Protein AF-A0A3B0PC06-F1 (afdb_monomer_lite)

Sequence (59 aa):
MPLNISKGQTLLDISKDINLSLENALAIGDQENDIEMLKNVAYPVAMLNAKKELKKIAW

Organism: Mycoplasmopsis synoviae (NCBI:txid2109)

pLDDT: mean 95.46, std 4.44, range [70.0, 98.38]

Foldseek 3Di:
DPPPDAPLSVVVVVCVVVVHDQAQDEDEDAEPSCQNVQQRHNAYAYDPNHDPVSVVSHD

Secondary structure (DSSP, 8-state):
--TT-SHHHHHHHHHHHTT--GGG-EEEE-SGGGHHHHHTSSEEEE-TT--TTGGGT--

Structure (mmCIF, N/CA/C/O backbone):
data_AF-A0A3B0PC06-F1
#
_entry.id   AF-A0A3B0PC06-F1
#
loop_
_atom_site.group_PDB
_atom_site.id
_atom_site.type_symbol
_atom_site.label_atom_id
_atom_site.label_alt_id
_atom_site.label_comp_id
_atom_site.label_asym_id
_atom_site.label_entity_id
_atom_site.label_seq_id
_atom_site.pdbx_PDB_ins_code
_atom_site.Cartn_x
_atom_site.Cartn_y
_atom_site.Cartn_z
_atom_site.occupancy
_atom_site.B_iso_or_equiv
_atom_site.auth_seq_id
_atom_site.auth_comp_id
_atom_site.auth_asym_id
_atom_site.auth_atom_id
_atom_site.pdbx_PDB_model_num
ATOM 1 N N . ME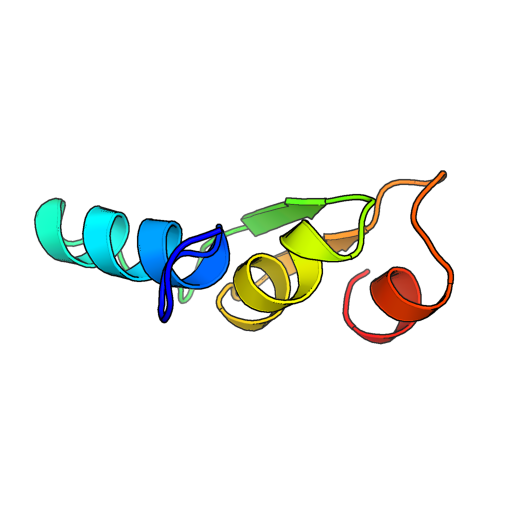T A 1 1 ? 11.171 12.702 3.933 1.00 70.00 1 MET A N 1
ATOM 2 C CA . MET A 1 1 ? 9.989 12.963 4.787 1.00 70.00 1 MET A CA 1
ATOM 3 C C . MET A 1 1 ? 10.425 12.830 6.241 1.00 70.00 1 MET A C 1
ATOM 5 O O . MET A 1 1 ? 11.443 12.175 6.460 1.00 70.00 1 MET A O 1
ATOM 9 N N . PRO A 1 2 ? 9.741 13.467 7.207 1.00 87.06 2 PRO A N 1
ATOM 10 C CA . PRO A 1 2 ? 9.986 13.232 8.629 1.00 87.06 2 PRO A CA 1
ATOM 11 C C . PRO A 1 2 ? 9.887 11.742 8.977 1.00 87.06 2 PRO A C 1
ATOM 13 O O . PRO A 1 2 ? 9.243 10.978 8.253 1.00 87.06 2 PRO A O 1
ATOM 16 N N . LEU A 1 3 ? 10.527 11.335 10.075 1.00 84.88 3 LEU A N 1
ATOM 17 C CA . LEU A 1 3 ? 10.439 9.959 10.560 1.00 84.88 3 LEU A CA 1
ATOM 18 C C . LEU A 1 3 ? 8.960 9.585 10.783 1.00 84.88 3 LEU A C 1
ATOM 20 O O . LEU A 1 3 ? 8.202 10.399 11.305 1.00 84.88 3 LEU A O 1
ATOM 24 N N . ASN A 1 4 ? 8.569 8.373 10.380 1.00 83.06 4 ASN A N 1
ATOM 25 C CA . ASN A 1 4 ? 7.202 7.835 10.481 1.00 83.06 4 ASN A CA 1
ATOM 26 C C . ASN A 1 4 ? 6.125 8.538 9.633 1.00 83.06 4 ASN A C 1
ATOM 28 O O . ASN A 1 4 ? 4.943 8.383 9.921 1.00 83.06 4 ASN A O 1
ATOM 32 N N . ILE A 1 5 ? 6.488 9.284 8.581 1.00 92.00 5 ILE A N 1
ATOM 33 C CA . ILE A 1 5 ? 5.498 9.796 7.619 1.00 92.00 5 ILE A CA 1
ATOM 34 C C . ILE A 1 5 ? 5.671 9.122 6.259 1.00 92.00 5 ILE A C 1
ATOM 36 O O . ILE A 1 5 ? 6.687 9.300 5.584 1.00 92.00 5 ILE A O 1
ATOM 40 N N . SER A 1 6 ? 4.633 8.397 5.843 1.00 96.06 6 SER A N 1
ATOM 41 C CA . SER A 1 6 ? 4.515 7.730 4.547 1.00 96.06 6 SER A CA 1
ATOM 42 C C . SER A 1 6 ? 3.051 7.674 4.099 1.00 96.06 6 SER A C 1
ATOM 44 O O . SER A 1 6 ? 2.141 7.877 4.903 1.00 96.06 6 SER A O 1
ATOM 46 N N . LYS A 1 7 ? 2.804 7.347 2.821 1.00 96.88 7 LYS A N 1
ATOM 47 C CA . LYS A 1 7 ? 1.438 7.079 2.332 1.00 96.88 7 LYS A CA 1
ATOM 48 C C . LYS A 1 7 ? 0.777 5.921 3.091 1.00 96.88 7 LYS A C 1
ATOM 50 O O . LYS A 1 7 ? -0.428 5.958 3.313 1.00 96.88 7 LYS A O 1
ATOM 55 N N . GLY A 1 8 ? 1.563 4.919 3.495 1.00 96.50 8 GLY A N 1
ATOM 56 C CA . GLY A 1 8 ? 1.086 3.777 4.272 1.00 96.50 8 GLY A CA 1
ATOM 57 C C . GLY A 1 8 ? 0.598 4.185 5.657 1.00 96.50 8 GLY A C 1
ATOM 58 O O . GLY A 1 8 ? -0.533 3.860 6.005 1.00 96.50 8 GLY A O 1
ATOM 59 N N . GLN A 1 9 ? 1.393 4.961 6.399 1.00 96.88 9 GLN A N 1
ATOM 60 C CA . GLN A 1 9 ? 0.990 5.459 7.715 1.00 96.88 9 GLN A CA 1
ATOM 61 C C . GLN A 1 9 ? -0.229 6.385 7.617 1.00 96.88 9 GLN A C 1
ATOM 63 O O . GLN A 1 9 ? -1.198 6.199 8.345 1.00 96.88 9 GLN A O 1
ATOM 68 N N . THR A 1 10 ? -0.239 7.318 6.657 1.00 96.44 10 THR A N 1
ATOM 69 C CA . THR A 1 10 ? -1.391 8.209 6.446 1.00 96.44 10 THR A CA 1
ATOM 70 C C . THR A 1 10 ? -2.668 7.437 6.106 1.00 96.44 10 THR A C 1
ATOM 72 O O . THR A 1 10 ? -3.736 7.797 6.593 1.00 96.44 10 THR A O 1
ATOM 75 N N . LEU A 1 11 ? -2.582 6.362 5.312 1.00 97.25 11 LEU A N 1
ATOM 76 C CA . LEU A 1 11 ? -3.730 5.495 5.041 1.00 97.25 11 LEU A CA 1
ATOM 77 C C . LEU A 1 11 ? -4.268 4.861 6.332 1.00 97.25 11 LEU A C 1
ATOM 79 O O . LEU A 1 11 ? -5.481 4.856 6.533 1.00 97.25 11 LEU A O 1
ATOM 83 N N . LEU A 1 12 ? -3.391 4.344 7.197 1.00 96.69 12 LEU A N 1
ATOM 84 C CA . LEU A 1 12 ? -3.787 3.730 8.469 1.00 96.69 12 LEU A CA 1
ATOM 85 C C . LEU A 1 12 ? -4.453 4.744 9.407 1.00 96.69 12 LEU A C 1
ATOM 87 O O . LEU A 1 12 ? -5.504 4.445 9.974 1.00 96.69 12 LEU A O 1
ATOM 91 N N . ASP A 1 13 ? -3.873 5.939 9.525 1.00 96.88 13 ASP A N 1
ATOM 92 C CA . ASP A 1 13 ? -4.388 7.006 10.387 1.00 96.88 13 ASP A CA 1
ATOM 93 C C . ASP A 1 13 ? -5.782 7.453 9.928 1.00 96.88 13 ASP A C 1
ATOM 95 O O . ASP A 1 13 ? -6.737 7.401 10.701 1.00 96.88 13 ASP A O 1
ATOM 99 N N . ILE A 1 14 ? -5.934 7.781 8.638 1.00 96.62 14 ILE A N 1
ATOM 100 C CA . ILE A 1 14 ? -7.221 8.223 8.080 1.00 96.62 14 ILE A CA 1
ATOM 101 C C . ILE A 1 14 ? -8.270 7.117 8.191 1.00 96.62 14 ILE A C 1
ATOM 103 O O . ILE A 1 14 ? -9.404 7.393 8.572 1.00 96.62 14 ILE A O 1
ATOM 107 N N . SER A 1 15 ? -7.908 5.866 7.887 1.00 96.56 15 SER A N 1
ATOM 108 C CA . SER A 1 15 ? -8.847 4.738 7.962 1.00 96.56 15 SER A CA 1
ATOM 109 C C . SER A 1 15 ? -9.358 4.530 9.384 1.00 96.56 15 SER A C 1
ATOM 111 O O . SER A 1 15 ? -10.544 4.274 9.581 1.00 96.56 15 SER A O 1
ATOM 113 N N . LYS A 1 16 ? -8.492 4.708 10.387 1.00 97.06 16 LYS A N 1
ATOM 114 C CA . LYS A 1 16 ? -8.880 4.660 11.797 1.00 97.06 16 LYS A CA 1
ATOM 115 C C . LYS A 1 16 ? -9.805 5.819 12.173 1.00 97.06 16 LYS A C 1
ATOM 117 O O . LYS A 1 16 ? -10.822 5.577 12.819 1.00 97.06 16 LYS A O 1
ATOM 122 N N . ASP A 1 17 ? -9.488 7.039 11.747 1.00 97.94 17 ASP A N 1
ATOM 123 C CA . ASP A 1 17 ? -10.265 8.241 12.076 1.00 97.94 17 ASP A CA 1
ATOM 124 C C . ASP A 1 17 ? -11.699 8.187 11.529 1.00 97.94 17 ASP A C 1
ATOM 126 O O . ASP A 1 17 ? -12.627 8.685 12.167 1.00 97.94 17 ASP A O 1
ATOM 130 N N . ILE A 1 18 ? -11.900 7.543 10.374 1.00 96.50 18 ILE A N 1
ATOM 131 C CA . ILE A 1 18 ? -13.221 7.397 9.739 1.00 96.50 18 ILE A CA 1
ATOM 132 C C . ILE A 1 18 ? -13.872 6.023 9.973 1.00 96.50 18 ILE A C 1
ATOM 134 O O . ILE A 1 18 ? -14.922 5.743 9.398 1.00 96.50 18 ILE A O 1
ATOM 138 N N . ASN A 1 19 ? -13.265 5.168 10.805 1.00 96.19 19 ASN A N 1
ATOM 139 C CA . ASN A 1 19 ? -13.715 3.800 11.084 1.00 96.19 19 ASN A CA 1
ATOM 140 C C . ASN A 1 19 ? -13.920 2.944 9.812 1.00 96.19 19 ASN A C 1
ATOM 142 O O . ASN A 1 19 ? -14.923 2.241 9.663 1.00 96.19 19 ASN A O 1
ATOM 146 N N . LEU A 1 20 ? -12.967 3.022 8.879 1.00 94.94 20 LEU A N 1
ATOM 147 C CA . LEU A 1 20 ? -12.932 2.246 7.642 1.00 94.94 20 LEU A CA 1
ATOM 148 C C . LEU A 1 20 ? -12.020 1.023 7.797 1.00 94.94 20 LEU A C 1
ATOM 150 O O . LEU A 1 20 ? -10.848 1.138 8.149 1.00 94.94 20 LEU A O 1
ATOM 154 N N . SER A 1 21 ? -12.553 -0.151 7.464 1.00 96.31 21 SER A N 1
ATOM 155 C CA . SER A 1 21 ? -11.775 -1.385 7.370 1.00 96.31 21 SER A CA 1
ATOM 156 C C . SER A 1 21 ? -11.020 -1.460 6.040 1.00 96.31 21 SER A C 1
ATOM 158 O O . SER A 1 21 ? -11.601 -1.251 4.974 1.00 96.31 21 SER A O 1
ATOM 160 N N . LEU A 1 22 ? -9.732 -1.809 6.091 1.00 97.06 22 LEU A N 1
ATOM 161 C CA . LEU A 1 22 ? -8.903 -2.020 4.897 1.00 97.06 22 LEU A CA 1
ATOM 162 C C . LEU A 1 22 ? -9.031 -3.434 4.304 1.00 97.06 22 LEU A C 1
ATOM 164 O O . LEU A 1 22 ? -8.474 -3.705 3.240 1.00 97.06 22 LEU A O 1
ATOM 168 N N . GLU A 1 23 ? -9.802 -4.323 4.942 1.00 96.38 23 GLU A N 1
ATOM 169 C CA . GLU A 1 23 ? -9.996 -5.717 4.504 1.00 96.38 23 GLU A CA 1
ATOM 170 C C . GLU A 1 23 ? -10.696 -5.843 3.141 1.00 96.38 23 GLU A C 1
ATOM 172 O O . GLU A 1 23 ? -10.591 -6.870 2.480 1.00 96.38 23 GLU A O 1
ATOM 177 N N . ASN A 1 24 ? -11.389 -4.786 2.712 1.00 93.06 24 ASN A N 1
ATOM 178 C CA . ASN A 1 24 ? -12.026 -4.680 1.401 1.00 93.06 24 ASN A CA 1
ATOM 179 C C . ASN A 1 24 ? -11.510 -3.468 0.607 1.00 93.06 24 ASN A C 1
ATOM 181 O O . ASN A 1 24 ? -12.149 -3.033 -0.351 1.00 93.06 24 ASN A O 1
ATOM 185 N N . ALA A 1 25 ? -10.373 -2.896 1.010 1.00 96.31 25 ALA A N 1
ATOM 186 C CA . ALA A 1 25 ? -9.798 -1.732 0.352 1.00 96.31 25 ALA A CA 1
ATOM 187 C C . ALA A 1 25 ? -8.936 -2.125 -0.852 1.00 96.31 25 ALA A C 1
ATOM 189 O O . ALA A 1 25 ? -8.224 -3.133 -0.839 1.00 96.31 25 ALA A O 1
ATOM 190 N N . LEU A 1 26 ? -8.975 -1.272 -1.874 1.00 97.62 26 LEU A N 1
ATOM 191 C CA . LEU A 1 26 ? -8.108 -1.318 -3.044 1.00 97.62 26 LEU A CA 1
ATOM 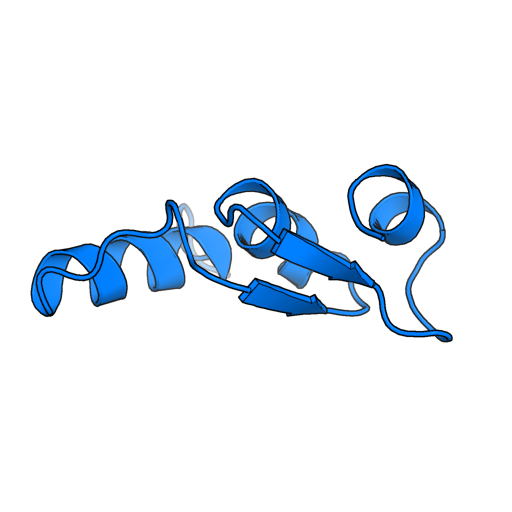192 C C . LEU A 1 26 ? -7.243 -0.060 -3.068 1.00 97.62 26 LEU A C 1
ATOM 194 O O . LEU A 1 26 ? -7.746 1.043 -2.851 1.00 97.62 26 LEU A O 1
ATOM 198 N N . ALA A 1 27 ? -5.956 -0.218 -3.365 1.00 97.88 27 ALA A N 1
ATOM 199 C CA . ALA A 1 27 ? -5.047 0.901 -3.588 1.00 97.88 27 ALA A CA 1
ATOM 200 C C . ALA A 1 27 ? -4.214 0.670 -4.848 1.00 97.88 27 ALA A C 1
ATOM 202 O O . ALA A 1 27 ? -3.883 -0.464 -5.193 1.00 97.88 27 ALA A O 1
ATOM 203 N N . ILE A 1 28 ? -3.885 1.764 -5.533 1.00 98.25 28 ILE A N 1
ATOM 204 C CA . ILE A 1 28 ? -3.176 1.762 -6.814 1.00 9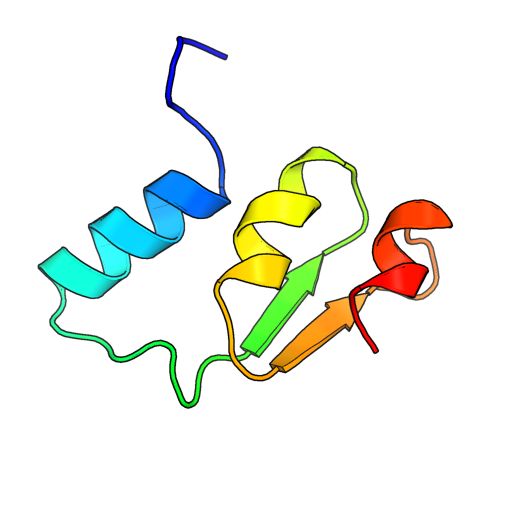8.25 28 ILE A CA 1
ATOM 205 C C . ILE A 1 28 ? -1.925 2.631 -6.677 1.00 98.25 28 ILE A C 1
ATOM 207 O O . ILE A 1 28 ? -2.010 3.734 -6.135 1.00 98.25 28 ILE A O 1
ATOM 211 N N . GLY A 1 29 ? -0.779 2.153 -7.164 1.00 97.69 29 GLY A N 1
ATOM 212 C CA . GLY A 1 29 ? 0.486 2.891 -7.102 1.00 97.69 29 GLY A CA 1
ATOM 213 C C . GLY A 1 29 ? 1.471 2.519 -8.207 1.00 97.69 29 GLY A C 1
ATOM 214 O O . GLY A 1 29 ? 1.270 1.553 -8.949 1.00 97.69 29 GLY A O 1
ATOM 215 N N . ASP A 1 30 ? 2.552 3.286 -8.319 1.00 98.25 30 ASP A N 1
ATOM 216 C CA . ASP A 1 30 ? 3.568 3.104 -9.362 1.00 98.25 30 ASP A CA 1
ATOM 217 C C . ASP A 1 30 ? 5.018 3.323 -8.886 1.00 98.25 30 ASP A C 1
ATOM 219 O O . ASP A 1 30 ? 5.957 2.782 -9.487 1.00 98.25 30 ASP A O 1
ATOM 223 N N . GLN A 1 31 ? 5.215 4.034 -7.772 1.00 97.12 31 GLN A N 1
ATOM 224 C CA . GLN A 1 31 ? 6.526 4.408 -7.244 1.00 97.12 31 GLN A CA 1
ATOM 225 C C . GLN A 1 31 ? 6.858 3.737 -5.900 1.00 97.12 31 GLN A C 1
ATOM 227 O O . GLN A 1 31 ? 6.047 3.082 -5.253 1.00 97.12 31 GLN A O 1
ATOM 232 N N . GLU A 1 32 ? 8.104 3.912 -5.453 1.00 95.25 32 GLU A N 1
ATOM 233 C CA . GLU A 1 32 ? 8.603 3.357 -4.184 1.00 95.25 32 GLU A CA 1
ATOM 234 C C . GLU A 1 32 ? 7.846 3.866 -2.950 1.00 95.25 32 GLU A C 1
ATOM 236 O O . GLU A 1 32 ? 7.671 3.124 -1.987 1.00 95.25 32 GLU A O 1
ATOM 241 N N . ASN A 1 33 ? 7.355 5.107 -2.972 1.00 95.25 33 ASN A N 1
ATOM 242 C CA . ASN A 1 33 ? 6.581 5.671 -1.865 1.00 95.25 33 ASN A CA 1
ATOM 243 C C . ASN A 1 33 ? 5.158 5.091 -1.746 1.00 95.25 33 ASN A C 1
ATOM 245 O O . ASN A 1 33 ? 4.479 5.395 -0.766 1.00 95.25 33 ASN A O 1
ATOM 249 N N . ASP A 1 34 ? 4.717 4.258 -2.695 1.00 97.44 34 ASP A N 1
ATOM 250 C CA . ASP A 1 34 ? 3.435 3.545 -2.641 1.00 97.44 34 ASP A CA 1
ATOM 251 C C . ASP A 1 34 ? 3.548 2.170 -1.973 1.00 97.44 34 ASP A C 1
ATOM 253 O O . ASP A 1 34 ? 2.538 1.619 -1.545 1.00 97.44 34 ASP A O 1
ATOM 257 N N . ILE A 1 35 ? 4.763 1.618 -1.842 1.00 95.75 35 ILE A N 1
ATOM 258 C CA . ILE A 1 35 ? 5.003 0.242 -1.369 1.00 95.75 35 ILE A CA 1
ATOM 259 C C . ILE A 1 35 ? 4.277 -0.042 -0.052 1.00 95.75 35 ILE A C 1
ATOM 261 O O . ILE A 1 35 ? 3.617 -1.068 0.086 1.00 95.75 35 ILE A O 1
ATOM 265 N N . GLU A 1 36 ? 4.417 0.848 0.927 1.00 96.19 36 GLU A N 1
ATOM 266 C CA . GLU A 1 36 ? 3.837 0.646 2.255 1.00 96.19 36 GLU A CA 1
ATOM 267 C C . GLU A 1 36 ? 2.306 0.731 2.234 1.00 96.19 36 GLU A C 1
ATOM 269 O O . GLU A 1 36 ? 1.638 -0.071 2.874 1.00 96.19 36 GLU A O 1
ATOM 274 N N . MET A 1 37 ? 1.747 1.646 1.438 1.00 97.50 37 MET A N 1
ATOM 275 C CA . MET A 1 37 ? 0.301 1.764 1.235 1.00 97.50 37 MET A CA 1
ATOM 276 C C . MET A 1 37 ? -0.271 0.495 0.597 1.00 97.50 37 MET A C 1
ATOM 278 O O . MET A 1 37 ? -1.269 -0.035 1.077 1.00 97.50 37 MET A O 1
ATOM 282 N N . LEU A 1 38 ? 0.383 -0.023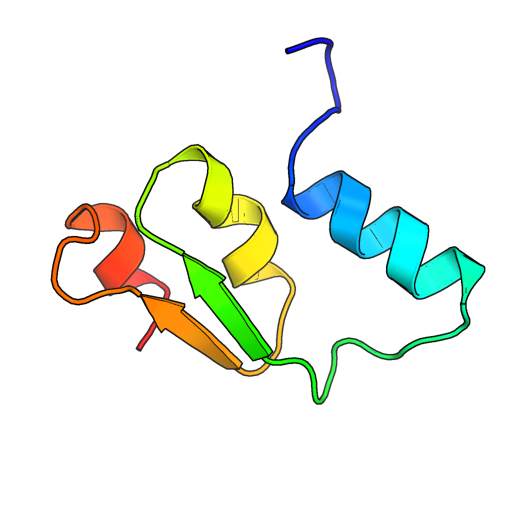 -0.448 1.00 97.88 38 LEU A N 1
ATOM 283 C CA . LEU A 1 38 ? -0.052 -1.236 -1.140 1.00 97.88 38 LEU A CA 1
ATOM 284 C C . LEU A 1 38 ? 0.009 -2.473 -0.230 1.00 97.88 38 LEU A C 1
ATOM 286 O O . LEU A 1 38 ? -0.861 -3.330 -0.307 1.00 97.88 38 LEU A O 1
ATOM 290 N N . LYS A 1 39 ? 0.975 -2.553 0.690 1.00 96.19 39 LYS A N 1
ATOM 291 C CA . LYS A 1 39 ? 1.048 -3.658 1.665 1.00 96.19 39 LYS A CA 1
ATOM 292 C C . LYS A 1 39 ? -0.084 -3.661 2.698 1.00 96.19 39 LYS A C 1
ATOM 294 O O . LYS A 1 39 ? -0.306 -4.695 3.319 1.00 96.19 39 LYS A O 1
ATOM 299 N N . ASN A 1 40 ? -0.767 -2.533 2.893 1.00 96.88 40 ASN A N 1
ATOM 300 C CA . ASN A 1 40 ? -1.779 -2.364 3.938 1.00 96.88 40 ASN A CA 1
ATOM 301 C C . ASN A 1 40 ? -3.222 -2.583 3.449 1.00 96.88 40 ASN A C 1
ATOM 303 O O . ASN A 1 40 ? -4.141 -2.526 4.263 1.00 96.88 40 ASN A O 1
ATOM 307 N N . VAL A 1 41 ? -3.443 -2.817 2.152 1.00 97.69 41 VAL A N 1
ATOM 308 C CA . VAL A 1 41 ? -4.782 -3.033 1.575 1.00 97.69 41 VAL A CA 1
ATOM 309 C C . VAL A 1 41 ? -4.977 -4.473 1.111 1.00 97.69 41 VAL A C 1
ATOM 311 O O . VAL A 1 41 ? -4.015 -5.161 0.775 1.00 97.69 41 VAL A O 1
ATOM 314 N N . ALA A 1 42 ? -6.231 -4.920 1.040 1.00 97.31 42 ALA A N 1
ATOM 315 C CA . ALA A 1 42 ? -6.560 -6.253 0.541 1.00 97.31 42 ALA A CA 1
ATOM 316 C C . ALA A 1 42 ? -6.274 -6.424 -0.958 1.00 97.31 42 ALA A C 1
ATOM 318 O O . ALA A 1 42 ? -5.849 -7.495 -1.389 1.00 97.31 42 ALA A O 1
ATOM 319 N N . TYR A 1 43 ? -6.478 -5.365 -1.747 1.00 98.00 43 TYR A N 1
ATOM 320 C CA . TYR A 1 43 ? -6.329 -5.404 -3.202 1.00 98.00 43 TYR A CA 1
ATOM 321 C C . TYR A 1 43 ? -5.303 -4.366 -3.687 1.00 98.00 43 TYR A C 1
ATOM 323 O O . TYR A 1 43 ? -5.678 -3.268 -4.105 1.00 98.00 43 TYR A O 1
ATOM 331 N N . PRO A 1 44 ? -3.996 -4.666 -3.626 1.00 98.12 44 PRO A N 1
ATOM 332 C CA . PRO A 1 44 ? -2.971 -3.789 -4.175 1.00 98.12 44 PRO A CA 1
ATOM 333 C C . PRO A 1 44 ? -2.832 -3.955 -5.691 1.00 98.12 44 PRO A C 1
ATOM 335 O O . PRO A 1 44 ? -2.692 -5.073 -6.189 1.00 98.12 44 PRO A O 1
ATOM 338 N N . VAL A 1 45 ? -2.798 -2.838 -6.420 1.00 98.38 45 VAL A N 1
ATOM 339 C CA . VAL A 1 45 ? -2.633 -2.808 -7.882 1.00 98.38 45 VAL A CA 1
ATOM 340 C C . VAL A 1 45 ? -1.436 -1.939 -8.264 1.00 98.38 45 VAL A C 1
ATOM 342 O O . VAL A 1 45 ? -1.333 -0.777 -7.861 1.00 98.38 45 VAL A O 1
ATOM 345 N N . ALA A 1 46 ? -0.531 -2.486 -9.071 1.00 98.31 46 ALA A N 1
ATOM 346 C CA . ALA A 1 46 ? 0.575 -1.744 -9.654 1.00 98.31 46 ALA A CA 1
ATOM 347 C C . ALA A 1 46 ? 0.190 -1.228 -11.047 1.00 98.31 46 ALA A C 1
ATOM 349 O O . ALA A 1 46 ? -0.290 -1.967 -11.905 1.00 98.31 46 ALA A O 1
ATOM 350 N N . MET A 1 47 ? 0.445 0.052 -11.319 1.00 97.88 47 MET A N 1
ATOM 351 C CA . MET A 1 47 ? 0.231 0.594 -12.663 1.00 97.88 47 MET A CA 1
ATOM 352 C C . MET A 1 47 ? 1.148 -0.077 -13.701 1.00 97.88 47 MET A C 1
ATOM 354 O O . MET A 1 47 ? 2.220 -0.606 -13.391 1.00 97.88 47 MET A O 1
ATOM 358 N N . LEU A 1 48 ? 0.780 0.006 -14.984 1.00 97.38 48 LEU A N 1
ATOM 359 C CA . LEU A 1 48 ? 1.578 -0.570 -16.074 1.00 97.38 48 LEU A CA 1
ATOM 360 C C . LEU A 1 48 ? 3.023 -0.035 -16.095 1.00 97.38 48 LEU A C 1
ATOM 362 O O . LEU A 1 48 ? 3.956 -0.791 -16.371 1.00 97.38 48 LEU A O 1
ATOM 366 N N . ASN A 1 49 ? 3.214 1.242 -15.766 1.00 97.44 49 ASN A N 1
ATOM 367 C CA . ASN A 1 49 ? 4.507 1.925 -15.691 1.00 97.44 49 ASN A CA 1
ATOM 368 C C . ASN A 1 49 ? 5.204 1.791 -14.324 1.00 97.44 49 ASN A C 1
ATOM 370 O O . ASN A 1 49 ? 6.246 2.412 -14.119 1.00 97.44 49 ASN A O 1
ATOM 374 N N . ALA A 1 50 ? 4.652 1.005 -13.397 1.00 97.69 50 ALA A N 1
ATOM 375 C CA . ALA A 1 50 ? 5.200 0.869 -12.057 1.00 97.69 50 ALA A CA 1
ATOM 376 C C . ALA A 1 50 ? 6.607 0.263 -12.052 1.00 97.69 50 ALA A C 1
ATOM 378 O O . ALA A 1 50 ? 6.953 -0.592 -12.881 1.00 97.69 50 ALA A O 1
ATOM 379 N N . LYS A 1 51 ? 7.400 0.652 -11.048 1.00 94.25 51 LYS A N 1
ATOM 380 C CA . LYS A 1 51 ? 8.712 0.049 -10.787 1.00 94.25 51 LYS A CA 1
ATOM 381 C C . LYS A 1 51 ? 8.591 -1.468 -10.610 1.00 94.25 51 LYS A C 1
ATOM 383 O O . LYS A 1 51 ? 7.638 -1.973 -10.019 1.00 94.25 51 LYS A O 1
ATOM 388 N N . LYS A 1 52 ? 9.607 -2.205 -11.075 1.00 94.75 52 LYS A N 1
ATOM 389 C CA . LYS A 1 52 ? 9.636 -3.680 -11.046 1.00 94.75 52 LYS A CA 1
ATOM 390 C C . LYS A 1 52 ? 9.393 -4.254 -9.648 1.00 94.75 52 LYS A C 1
ATOM 392 O O . LYS A 1 52 ? 8.713 -5.263 -9.526 1.00 94.75 52 LYS A O 1
ATOM 397 N N . GLU A 1 53 ? 9.933 -3.614 -8.614 1.00 92.12 53 GLU A N 1
ATOM 398 C CA . GLU A 1 53 ? 9.751 -4.043 -7.223 1.00 92.12 53 GLU A CA 1
ATOM 399 C C . GLU A 1 53 ? 8.301 -3.897 -6.741 1.00 92.12 53 GLU A C 1
ATOM 401 O O . GLU A 1 53 ? 7.831 -4.735 -5.978 1.00 92.12 53 GLU A O 1
ATOM 406 N N . LEU A 1 54 ? 7.562 -2.899 -7.235 1.00 94.88 54 LEU A N 1
ATOM 407 C CA . LEU A 1 54 ? 6.157 -2.696 -6.881 1.00 94.88 54 LEU A CA 1
ATOM 408 C C . LEU A 1 54 ? 5.267 -3.796 -7.473 1.00 94.88 54 LEU A C 1
ATOM 410 O O . LEU A 1 54 ? 4.419 -4.354 -6.787 1.00 94.88 54 LEU A O 1
ATOM 414 N N . LYS A 1 55 ? 5.547 -4.194 -8.720 1.00 95.94 55 LYS A N 1
ATOM 415 C CA . LYS A 1 55 ? 4.856 -5.300 -9.407 1.00 95.94 55 LYS A CA 1
ATOM 416 C C . LYS A 1 55 ? 5.090 -6.677 -8.773 1.00 95.94 55 LYS A C 1
ATOM 418 O O . LYS A 1 55 ? 4.440 -7.638 -9.156 1.00 95.94 55 LYS A O 1
ATOM 423 N N . LYS A 1 56 ? 6.042 -6.814 -7.839 1.00 95.88 56 LYS A N 1
ATOM 424 C CA . LYS A 1 56 ? 6.246 -8.069 -7.090 1.00 95.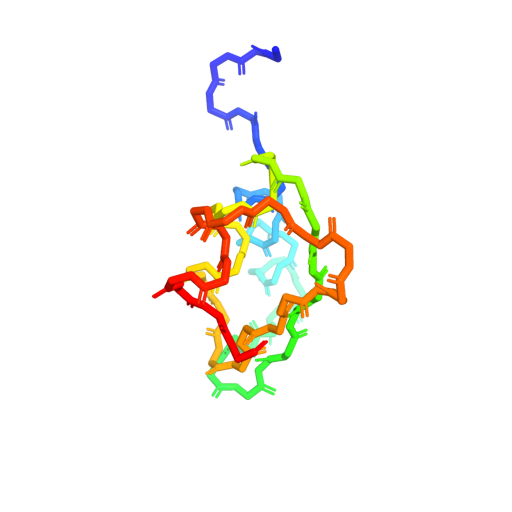88 56 LYS A CA 1
ATOM 425 C C . LYS A 1 56 ? 5.273 -8.229 -5.924 1.00 95.88 56 LYS A C 1
ATOM 427 O O . LYS A 1 56 ? 5.137 -9.338 -5.419 1.00 95.88 56 LYS A O 1
ATOM 432 N N . ILE A 1 57 ? 4.671 -7.135 -5.458 1.00 95.62 57 ILE A N 1
ATOM 433 C CA . ILE A 1 57 ? 3.832 -7.109 -4.250 1.00 9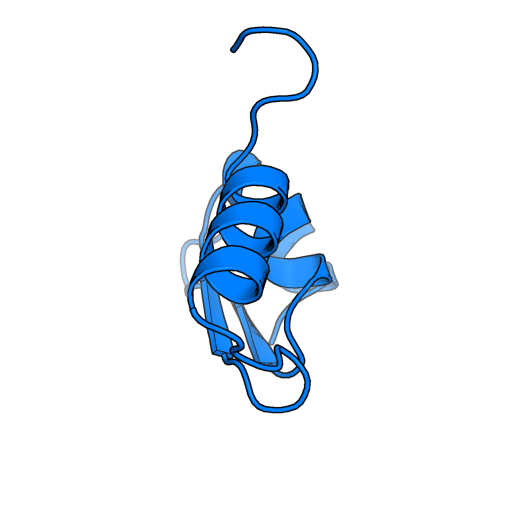5.62 57 ILE A CA 1
ATOM 434 C C . ILE A 1 57 ? 2.373 -6.736 -4.537 1.00 95.62 57 ILE A C 1
ATOM 436 O O . ILE A 1 57 ? 1.565 -6.710 -3.616 1.00 95.62 57 ILE A O 1
ATOM 440 N N . ALA A 1 58 ? 2.055 -6.414 -5.787 1.00 96.44 58 ALA A N 1
ATOM 441 C CA . ALA A 1 58 ? 0.760 -5.932 -6.240 1.00 96.44 58 ALA A CA 1
ATOM 442 C C . ALA A 1 58 ? 0.436 -6.551 -7.605 1.00 96.44 58 ALA A C 1
ATOM 444 O O . ALA A 1 58 ? 1.365 -6.902 -8.340 1.00 96.44 58 ALA A O 1
ATOM 445 N N . TRP A 1 59 ? -0.857 -6.698 -7.907 1.00 93.25 59 TRP A N 1
ATOM 446 C CA . TRP A 1 59 ? -1.329 -7.220 -9.195 1.00 93.25 59 TRP A CA 1
ATOM 447 C C . TRP A 1 59 ? -0.978 -6.276 -10.349 1.00 93.25 59 TRP A C 1
ATOM 449 O O . TRP A 1 59 ? -1.037 -5.041 -10.129 1.00 93.25 59 TRP A O 1
#

Radius of gyration: 11.5 Å; chains: 1; bounding box: 24×21×28 Å

InterPro domains:
  IPR023214 HAD superfamily [G3DSA:3.40.50.1000] (5-58)
  IPR036412 HAD-like superfamily [SSF56784] (1-58)